Protein AF-A0A1C6JAM3-F1 (afdb_monomer_lite)

Secondary structure (DSSP, 8-state):
----EEEEEEEEEEEEETTEEEEEEEEEEEEEHHHHHHHHHHHH-HHHHHTT---

Organism: NCBI:txid905011

pLDDT: mean 87.24, std 12.78, range [51.22, 97.5]

Radius of gyration: 15.46 Å; chains: 1; bounding box: 34×25×41 Å

Foldseek 3Di:
DDFQWDWDFPDWDWDQDPNDTDTPDTDIDTHGPVVVVVVCCVPVNPCNVCVPDDD

Structure (mmCIF, N/CA/C/O backbone):
data_AF-A0A1C6JAM3-F1
#
_entry.id   AF-A0A1C6JAM3-F1
#
loop_
_atom_site.group_PDB
_atom_site.id
_atom_site.type_symbol
_atom_site.label_atom_id
_atom_site.label_alt_id
_atom_site.label_comp_id
_atom_site.label_asym_id
_atom_site.label_entity_id
_atom_site.label_seq_id
_atom_site.pdbx_PDB_ins_code
_atom_site.Cartn_x
_atom_site.Cartn_y
_atom_site.Cartn_z
_atom_site.occupancy
_atom_site.B_iso_or_equiv
_atom_site.auth_seq_id
_atom_site.a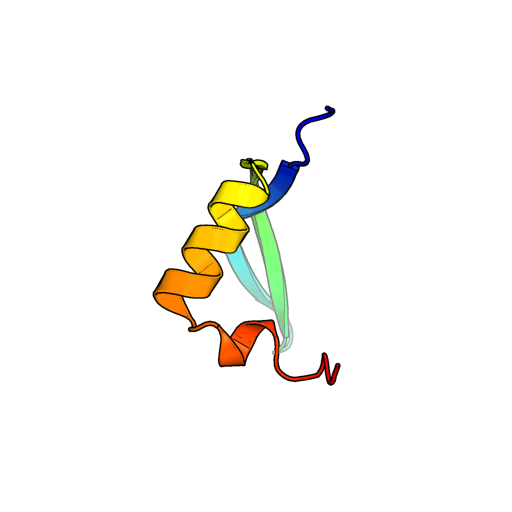uth_comp_id
_atom_site.auth_asym_id
_atom_site.auth_atom_id
_atom_site.pdbx_PDB_model_num
ATOM 1 N N . MET A 1 1 ? 14.628 12.029 -16.088 1.00 57.88 1 MET A N 1
ATOM 2 C CA . MET A 1 1 ? 13.308 11.367 -16.098 1.00 57.88 1 MET A CA 1
ATOM 3 C C . MET A 1 1 ? 12.794 11.497 -14.681 1.00 57.88 1 MET A C 1
ATOM 5 O O . MET A 1 1 ? 13.564 11.192 -13.783 1.00 57.88 1 MET A O 1
ATOM 9 N N . GLU A 1 2 ? 11.620 12.078 -14.468 1.00 72.38 2 GLU A N 1
ATOM 10 C CA . GLU A 1 2 ? 11.101 12.300 -13.113 1.00 72.38 2 GLU A CA 1
ATOM 11 C C . GLU A 1 2 ? 10.813 10.945 -12.450 1.00 72.38 2 GLU A C 1
ATOM 13 O O . GLU A 1 2 ? 10.179 10.078 -13.061 1.00 72.38 2 GLU A O 1
ATOM 18 N N . GLU A 1 3 ? 11.352 10.728 -11.252 1.00 79.19 3 GLU A N 1
ATOM 19 C CA . GLU A 1 3 ? 11.145 9.490 -10.505 1.00 79.19 3 GLU A CA 1
ATOM 20 C C . GLU A 1 3 ? 9.703 9.457 -9.997 1.00 79.19 3 GLU A C 1
ATOM 22 O O . GLU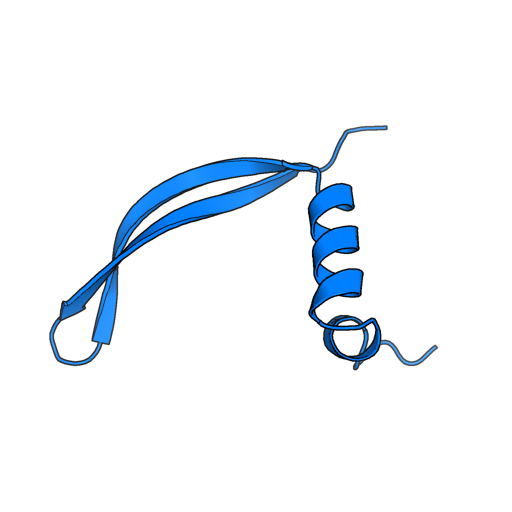 A 1 3 ? 9.286 10.293 -9.198 1.00 79.19 3 GLU A O 1
ATOM 27 N N . LYS A 1 4 ? 8.911 8.503 -10.496 1.00 92.00 4 LYS A N 1
ATOM 28 C CA . LYS A 1 4 ? 7.536 8.316 -10.031 1.00 92.00 4 LYS A CA 1
ATOM 29 C C . LYS A 1 4 ? 7.564 7.616 -8.681 1.00 92.00 4 LYS A C 1
ATOM 31 O O . LYS A 1 4 ? 8.137 6.534 -8.565 1.00 92.00 4 LYS A O 1
ATOM 36 N N . THR A 1 5 ? 6.890 8.192 -7.697 1.00 94.69 5 THR A N 1
ATOM 37 C CA . THR A 1 5 ? 6.688 7.584 -6.383 1.00 94.69 5 THR A CA 1
ATOM 38 C C . THR A 1 5 ? 5.219 7.229 -6.178 1.00 94.69 5 THR A C 1
ATOM 40 O O . THR A 1 5 ? 4.317 7.821 -6.778 1.00 94.69 5 THR A O 1
ATOM 43 N N . CYS A 1 6 ? 4.967 6.228 -5.341 1.00 91.94 6 CYS A N 1
ATOM 44 C CA . CYS A 1 6 ? 3.641 5.917 -4.834 1.00 91.94 6 CYS A CA 1
ATOM 45 C C . CYS A 1 6 ? 3.627 6.174 -3.332 1.00 91.94 6 CYS A C 1
ATOM 47 O O . CYS A 1 6 ? 4.447 5.625 -2.597 1.00 91.94 6 CYS A O 1
ATOM 49 N N . ARG A 1 7 ? 2.651 6.961 -2.884 1.00 94.31 7 ARG A N 1
ATOM 50 C CA . ARG A 1 7 ? 2.396 7.170 -1.465 1.00 94.31 7 ARG A CA 1
ATOM 51 C C . ARG A 1 7 ? 1.611 5.986 -0.919 1.00 94.31 7 ARG A C 1
ATOM 53 O O . ARG A 1 7 ? 0.436 5.828 -1.252 1.00 94.31 7 ARG A O 1
ATOM 60 N N . ILE A 1 8 ? 2.245 5.160 -0.096 1.00 92.00 8 ILE A N 1
ATOM 61 C CA . ILE A 1 8 ? 1.629 3.945 0.447 1.00 92.00 8 ILE A CA 1
ATOM 62 C C . ILE A 1 8 ? 1.649 3.945 1.978 1.00 92.00 8 ILE A C 1
ATOM 64 O O . ILE A 1 8 ? 2.608 4.439 2.573 1.00 92.00 8 ILE A O 1
ATOM 68 N N . PRO A 1 9 ? 0.605 3.419 2.643 1.00 94.00 9 PRO A N 1
ATOM 69 C CA . PRO A 1 9 ? 0.615 3.261 4.087 1.00 94.00 9 PRO A CA 1
ATOM 70 C C . PRO A 1 9 ? 1.511 2.073 4.471 1.00 94.00 9 PRO A C 1
ATOM 72 O O . PRO A 1 9 ? 1.186 0.928 4.163 1.00 94.00 9 PRO A O 1
ATOM 75 N N . VAL A 1 10 ? 2.629 2.334 5.149 1.00 94.12 10 VAL A N 1
ATOM 76 C CA . VAL A 1 10 ? 3.552 1.293 5.651 1.00 94.12 10 VAL A CA 1
ATOM 77 C C . VAL A 1 10 ? 3.086 0.703 6.982 1.00 94.12 10 VAL A C 1
ATOM 79 O O . VAL A 1 10 ? 3.419 -0.428 7.327 1.00 94.12 10 VAL A O 1
ATOM 82 N N . GLN A 1 11 ? 2.253 1.450 7.705 1.00 94.94 11 GLN A N 1
ATOM 83 C CA . GLN A 1 11 ? 1.549 0.995 8.893 1.00 94.94 11 GLN A CA 1
ATOM 84 C C . GLN A 1 11 ? 0.164 1.632 8.905 1.00 94.94 11 GLN A C 1
ATOM 86 O O . GLN A 1 11 ? 0.034 2.836 8.692 1.00 94.94 11 GLN A O 1
ATOM 91 N N . ALA A 1 12 ? -0.870 0.838 9.166 1.00 95.88 12 ALA A N 1
ATOM 92 C CA . ALA A 1 12 ? -2.242 1.313 9.252 1.00 95.88 12 ALA A CA 1
ATOM 93 C C . ALA A 1 12 ? -2.969 0.636 10.415 1.00 95.88 12 ALA A C 1
ATOM 95 O O . ALA A 1 12 ? -2.859 -0.574 10.609 1.00 95.88 12 ALA A O 1
ATOM 96 N N . THR A 1 13 ? -3.727 1.427 11.165 1.00 97.00 13 THR A N 1
ATOM 97 C CA . THR A 1 13 ? -4.635 0.968 12.211 1.00 97.00 13 THR A CA 1
ATOM 98 C C . THR A 1 13 ? -6.058 1.173 11.723 1.00 97.00 13 THR A C 1
ATOM 100 O O . THR A 1 13 ? -6.437 2.281 11.337 1.00 97.00 13 THR A O 1
ATOM 103 N N . TYR A 1 14 ? -6.844 0.102 11.777 1.00 96.88 14 TYR A N 1
ATOM 104 C CA . TYR A 1 14 ? -8.268 0.113 11.474 1.00 96.88 14 TYR A CA 1
ATOM 105 C C . TYR A 1 14 ? -9.062 -0.218 12.731 1.00 96.88 14 TYR A C 1
ATOM 107 O O . TYR A 1 14 ? -8.623 -1.019 13.557 1.00 96.88 14 TYR A O 1
ATOM 115 N N . GLU A 1 15 ? -10.241 0.373 12.844 1.00 97.38 15 GLU A N 1
ATOM 116 C CA . GLU A 1 15 ? -11.221 0.063 13.876 1.00 97.38 15 GLU A CA 1
ATOM 117 C C . GLU A 1 15 ? -12.519 -0.404 13.216 1.00 97.38 15 GLU A C 1
ATOM 119 O O . GLU A 1 15 ? -12.883 0.076 12.144 1.00 97.38 15 GLU A O 1
ATOM 124 N N . ILE A 1 16 ? -13.215 -1.356 13.839 1.00 97.44 16 ILE A N 1
ATOM 125 C CA . ILE A 1 16 ? -14.543 -1.764 13.383 1.00 97.44 16 ILE A CA 1
ATOM 126 C C . ILE A 1 16 ? -15.575 -0.856 14.052 1.00 97.44 16 ILE A C 1
ATOM 128 O O . ILE A 1 16 ? -15.819 -0.982 15.250 1.00 97.44 16 ILE A O 1
ATOM 132 N N . GLN A 1 17 ? -16.192 0.029 13.275 1.00 96.38 17 GLN A N 1
ATOM 133 C CA . GLN A 1 17 ? -17.270 0.913 13.714 1.00 96.38 17 GLN A CA 1
ATOM 134 C C . GLN A 1 17 ? -18.534 0.550 12.931 1.00 96.38 17 GLN A C 1
ATOM 136 O O . GLN A 1 17 ? -18.505 0.478 11.704 1.00 96.38 17 GLN A O 1
ATOM 141 N N . ASP A 1 18 ? -19.621 0.221 13.635 1.00 95.19 18 ASP A N 1
ATOM 142 C CA . ASP A 1 18 ? -20.895 -0.218 13.039 1.00 95.19 18 ASP A CA 1
ATOM 143 C C . ASP A 1 18 ? -20.752 -1.361 12.010 1.00 95.19 18 ASP A C 1
ATOM 145 O O . ASP A 1 18 ? -21.419 -1.409 10.976 1.00 95.19 18 ASP A O 1
ATOM 149 N N . GLY A 1 19 ? -19.843 -2.303 12.288 1.00 97.00 19 GLY A N 1
ATOM 150 C CA . GLY A 1 19 ? -19.563 -3.449 11.417 1.00 97.00 19 GLY A CA 1
ATOM 151 C C . GLY A 1 19 ? -18.717 -3.126 10.181 1.00 97.00 19 GLY A C 1
ATOM 152 O O . GLY A 1 19 ? -18.463 -4.022 9.377 1.00 97.00 19 GLY A O 1
ATOM 153 N N . GLN A 1 20 ? -18.250 -1.885 10.030 1.00 96.31 20 GLN A N 1
ATOM 154 C CA . GLN A 1 20 ? -17.383 -1.456 8.935 1.00 96.31 20 GLN A CA 1
ATOM 155 C C . GLN A 1 20 ? -15.965 -1.183 9.433 1.00 96.31 20 GLN A C 1
ATOM 157 O O . GLN A 1 20 ? -15.767 -0.605 10.498 1.00 96.31 20 GLN A O 1
ATOM 162 N N . ALA A 1 21 ? -14.963 -1.589 8.652 1.00 96.56 21 ALA A N 1
ATOM 163 C CA . ALA A 1 21 ? -13.573 -1.249 8.932 1.00 96.56 21 ALA A CA 1
ATOM 164 C C . ALA A 1 21 ? -13.294 0.205 8.528 1.00 96.56 21 ALA A C 1
ATOM 166 O O . ALA A 1 21 ? -13.329 0.546 7.346 1.00 96.56 21 ALA A O 1
ATOM 167 N N . VAL A 1 22 ? -12.986 1.046 9.510 1.00 96.50 22 VAL A N 1
ATOM 168 C CA . VAL A 1 22 ? -12.650 2.462 9.340 1.00 96.50 22 VAL A CA 1
ATOM 169 C C . VAL A 1 22 ? -11.159 2.649 9.609 1.00 96.50 22 VAL A C 1
ATOM 171 O O . VAL A 1 22 ? -10.644 2.194 10.629 1.00 96.50 22 VAL A O 1
ATOM 174 N N . LEU A 1 23 ? -10.443 3.306 8.693 1.00 95.44 23 LEU A N 1
ATOM 175 C CA . LEU A 1 23 ? -9.035 3.652 8.894 1.00 95.44 23 LEU A CA 1
ATOM 176 C C . LEU A 1 23 ? -8.931 4.788 9.919 1.00 95.44 23 LEU A C 1
ATOM 178 O O . LEU A 1 23 ? -9.384 5.897 9.647 1.00 95.44 23 LEU A O 1
ATOM 182 N N . VAL A 1 24 ? -8.302 4.531 11.067 1.00 96.69 24 VAL A N 1
ATOM 183 C CA . VAL A 1 24 ? -8.180 5.519 12.157 1.00 96.69 24 VAL A CA 1
ATOM 184 C C . VAL A 1 24 ? -6.796 6.161 12.233 1.00 96.69 24 VAL A C 1
ATOM 186 O O . VAL A 1 24 ? -6.655 7.280 12.717 1.00 96.69 24 VAL A O 1
ATOM 189 N N . SER A 1 25 ? -5.759 5.478 11.746 1.00 96.81 25 SER A N 1
ATOM 190 C CA . SER A 1 25 ? -4.401 6.020 11.677 1.00 96.81 25 SER A CA 1
ATOM 191 C C . SER A 1 25 ? -3.603 5.313 10.594 1.00 96.81 25 SER A C 1
ATOM 193 O O . SER A 1 25 ? -3.751 4.107 10.406 1.00 96.81 25 SER A O 1
ATOM 195 N N . ALA A 1 26 ? -2.740 6.043 9.893 1.0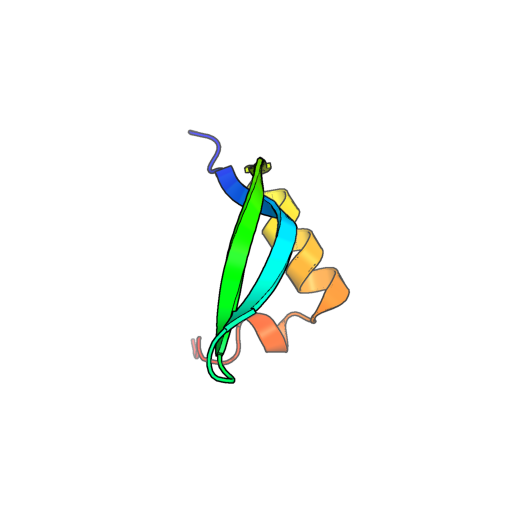0 96.44 26 ALA A N 1
ATOM 196 C CA . ALA A 1 26 ? -1.771 5.451 8.987 1.00 96.44 26 ALA A CA 1
ATOM 197 C C . ALA A 1 26 ? -0.495 6.289 8.901 1.00 96.44 26 ALA A C 1
ATOM 199 O O . ALA A 1 26 ? -0.540 7.520 8.878 1.00 96.44 26 ALA A O 1
ATOM 200 N N . GLN A 1 27 ? 0.637 5.599 8.817 1.00 97.50 27 GLN A N 1
ATOM 201 C CA . GLN A 1 27 ? 1.930 6.170 8.466 1.00 97.50 27 GLN A CA 1
ATOM 202 C C . GLN A 1 27 ? 2.180 5.901 6.990 1.00 97.50 27 GLN A C 1
ATOM 204 O O . GLN A 1 27 ? 2.098 4.756 6.549 1.00 97.50 27 GLN A O 1
ATOM 209 N N . TYR A 1 28 ? 2.449 6.964 6.238 1.00 95.38 28 TYR A N 1
ATOM 210 C CA . TYR A 1 28 ? 2.657 6.899 4.799 1.00 95.38 28 TYR A CA 1
ATOM 211 C C . TYR A 1 28 ? 4.106 7.182 4.457 1.00 95.38 28 TYR A C 1
ATOM 213 O O . TYR A 1 28 ? 4.705 8.092 5.028 1.00 95.38 28 TYR A O 1
ATOM 221 N N . GLU A 1 29 ? 4.602 6.468 3.458 1.00 96.06 29 GLU A N 1
ATOM 222 C CA . GLU A 1 29 ? 5.891 6.736 2.837 1.00 96.06 29 GLU A CA 1
ATOM 223 C C . GLU A 1 29 ? 5.728 6.864 1.325 1.00 96.06 29 GLU A C 1
ATOM 225 O O . GLU A 1 29 ? 4.851 6.239 0.719 1.00 96.06 29 GLU A O 1
ATOM 230 N N . ASP A 1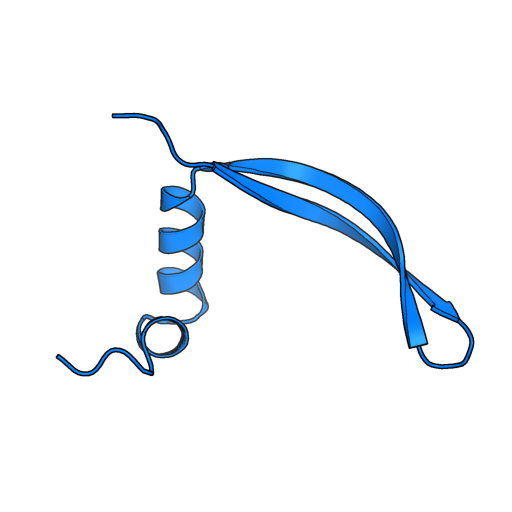 30 ? 6.580 7.691 0.727 1.00 95.62 30 ASP A N 1
ATOM 231 C CA . ASP A 1 30 ? 6.707 7.808 -0.718 1.00 95.62 30 ASP A CA 1
ATOM 232 C C . ASP A 1 30 ? 7.771 6.819 -1.187 1.00 95.62 30 ASP A C 1
ATOM 234 O O . ASP A 1 30 ? 8.961 6.985 -0.922 1.00 95.62 30 ASP A O 1
ATOM 238 N N . ILE A 1 31 ? 7.333 5.770 -1.877 1.00 93.19 31 ILE A N 1
ATOM 239 C CA . ILE A 1 31 ? 8.213 4.691 -2.330 1.00 93.19 31 ILE A CA 1
ATOM 240 C C . ILE A 1 31 ? 8.352 4.757 -3.852 1.00 93.19 31 ILE A C 1
ATOM 242 O O . ILE A 1 31 ? 7.348 4.980 -4.537 1.00 93.19 31 ILE A O 1
ATOM 246 N N . PRO A 1 32 ? 9.554 4.540 -4.417 1.00 94.50 32 PRO A N 1
ATOM 247 C CA . PRO A 1 32 ? 9.736 4.452 -5.860 1.00 94.50 32 PRO A CA 1
ATOM 248 C C . PRO A 1 32 ? 8.785 3.435 -6.505 1.00 94.50 32 PRO A C 1
ATOM 250 O O . PRO A 1 32 ? 8.663 2.286 -6.069 1.00 94.50 32 PRO A O 1
ATOM 253 N N . ALA A 1 33 ? 8.091 3.862 -7.559 1.00 91.69 33 ALA A N 1
ATOM 254 C CA . ALA A 1 33 ? 7.074 3.050 -8.219 1.00 91.69 33 ALA A CA 1
ATOM 255 C C . ALA A 1 33 ? 7.663 1.789 -8.877 1.00 91.69 33 ALA A C 1
ATOM 257 O O . ALA A 1 33 ? 6.987 0.765 -8.977 1.00 91.69 33 ALA A O 1
ATOM 258 N N . ASP A 1 34 ? 8.925 1.837 -9.308 1.00 91.69 34 ASP A N 1
ATOM 259 C CA . ASP A 1 34 ? 9.630 0.693 -9.888 1.00 91.69 34 ASP A CA 1
ATOM 260 C C . ASP A 1 34 ? 9.901 -0.403 -8.848 1.00 91.69 34 ASP A C 1
ATOM 262 O O . ASP A 1 34 ? 9.739 -1.588 -9.149 1.00 91.69 34 ASP A O 1
ATOM 266 N N . LEU A 1 35 ? 10.243 -0.019 -7.614 1.00 92.44 35 LEU A N 1
ATOM 267 C CA . LEU A 1 35 ? 10.435 -0.948 -6.504 1.00 92.44 35 LEU A CA 1
ATOM 268 C C . LEU A 1 35 ? 9.131 -1.679 -6.173 1.00 92.44 35 LEU A C 1
ATOM 270 O O . LEU A 1 35 ? 9.127 -2.903 -6.034 1.00 92.44 35 LEU A O 1
ATOM 274 N N . ILE A 1 36 ? 8.015 -0.946 -6.119 1.00 89.50 36 ILE A N 1
ATOM 275 C CA . ILE A 1 36 ? 6.687 -1.532 -5.897 1.00 89.50 36 ILE A CA 1
ATOM 276 C C . ILE A 1 36 ? 6.327 -2.489 -7.033 1.00 89.50 36 ILE A C 1
ATOM 278 O O . ILE A 1 36 ? 5.899 -3.612 -6.773 1.00 89.50 36 ILE A O 1
ATOM 282 N N . ALA A 1 37 ? 6.527 -2.086 -8.290 1.00 88.19 37 ALA A N 1
ATOM 283 C CA . ALA A 1 37 ? 6.223 -2.933 -9.439 1.00 88.19 37 ALA A CA 1
ATOM 284 C C . ALA A 1 37 ? 7.012 -4.253 -9.405 1.00 88.19 37 ALA A C 1
ATOM 286 O O . ALA A 1 37 ? 6.433 -5.318 -9.629 1.00 88.19 37 ALA A O 1
ATOM 287 N N . ARG A 1 38 ? 8.310 -4.205 -9.069 1.00 90.75 38 ARG A N 1
ATOM 288 C CA . ARG A 1 38 ? 9.140 -5.410 -8.893 1.00 90.75 38 ARG A CA 1
ATOM 289 C C . ARG A 1 38 ? 8.607 -6.296 -7.774 1.00 90.75 38 ARG A C 1
ATOM 291 O O . ARG A 1 38 ? 8.378 -7.479 -8.009 1.00 90.75 38 ARG A O 1
ATOM 298 N N . PHE A 1 39 ? 8.335 -5.720 -6.603 1.00 89.81 39 PHE A N 1
ATOM 299 C CA . PHE A 1 39 ? 7.789 -6.460 -5.465 1.00 89.81 39 PHE A CA 1
ATOM 300 C C . PHE A 1 39 ? 6.467 -7.161 -5.812 1.00 89.81 39 PHE A C 1
ATOM 302 O O . PHE A 1 39 ? 6.292 -8.341 -5.513 1.00 89.81 39 PHE A O 1
ATOM 309 N N . LEU A 1 40 ? 5.550 -6.461 -6.487 1.00 88.12 40 LEU A N 1
ATOM 310 C CA . LEU A 1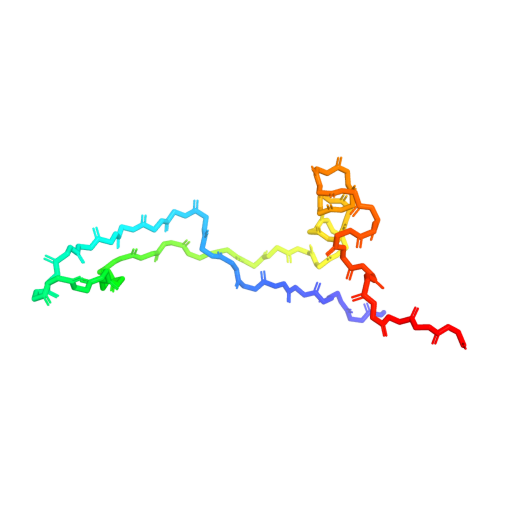 40 ? 4.263 -7.014 -6.907 1.00 88.12 40 LEU A CA 1
ATOM 311 C C . LEU A 1 40 ? 4.428 -8.170 -7.900 1.00 88.12 40 LEU A C 1
ATOM 313 O O . LEU A 1 40 ? 3.780 -9.201 -7.747 1.00 88.12 40 LEU A O 1
ATOM 317 N N . ILE A 1 41 ? 5.320 -8.042 -8.885 1.00 89.06 41 ILE A N 1
ATOM 318 C CA . ILE A 1 41 ? 5.605 -9.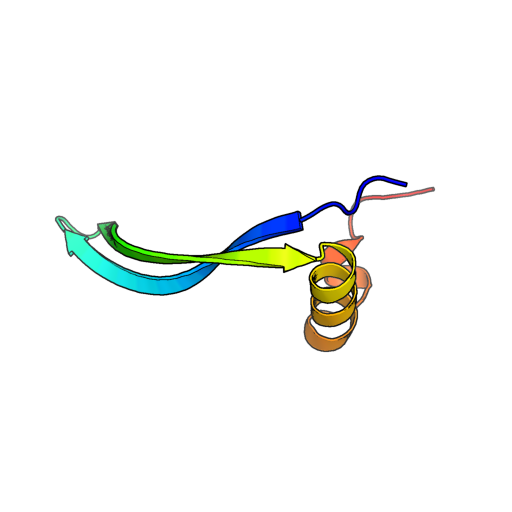127 -9.837 1.00 89.06 41 ILE A CA 1
ATOM 319 C C . ILE A 1 41 ? 6.205 -10.339 -9.115 1.00 89.06 41 ILE A C 1
ATOM 321 O O . ILE A 1 41 ? 5.782 -11.466 -9.368 1.00 89.06 41 ILE A O 1
ATOM 325 N N . GLU A 1 42 ? 7.160 -10.122 -8.208 1.00 91.25 42 GLU A N 1
ATOM 326 C CA . GLU A 1 42 ? 7.834 -11.191 -7.463 1.00 91.25 42 GLU A CA 1
ATOM 327 C C . GLU A 1 42 ? 6.899 -11.932 -6.500 1.00 91.25 42 GLU A C 1
ATOM 329 O O . GLU A 1 42 ? 7.013 -13.148 -6.348 1.00 91.25 42 GLU A O 1
ATOM 334 N N . LYS A 1 43 ? 5.990 -11.218 -5.823 1.00 90.69 43 LYS A N 1
ATOM 335 C CA . LYS A 1 43 ? 5.130 -11.795 -4.776 1.00 90.69 43 LYS A CA 1
ATOM 336 C C . LYS A 1 43 ? 3.770 -12.257 -5.273 1.00 90.69 43 LYS A C 1
ATOM 338 O O . LYS A 1 43 ? 3.260 -13.254 -4.769 1.00 90.69 43 LYS A O 1
ATOM 343 N N . CYS A 1 44 ? 3.177 -11.547 -6.225 1.00 86.69 44 CYS A N 1
ATOM 344 C CA . CYS A 1 44 ? 1.833 -11.836 -6.726 1.00 86.69 44 CYS A CA 1
ATOM 345 C C . CYS A 1 44 ? 1.856 -12.552 -8.084 1.00 86.69 44 CYS A C 1
ATOM 347 O O . CYS A 1 44 ? 0.841 -13.107 -8.499 1.00 86.69 44 CYS A O 1
ATOM 349 N N . GLY A 1 45 ? 3.008 -12.576 -8.759 1.00 84.56 45 GLY A N 1
ATOM 350 C CA . GLY A 1 45 ? 3.149 -13.101 -10.111 1.00 84.56 45 GLY A CA 1
ATOM 351 C C . GLY A 1 45 ? 2.695 -12.096 -11.171 1.00 84.56 45 GLY A C 1
ATOM 352 O O . GLY A 1 45 ? 1.807 -11.271 -10.952 1.00 84.56 45 GLY A O 1
ATOM 353 N N . ARG A 1 46 ? 3.299 -12.185 -12.363 1.00 79.25 46 ARG A N 1
ATOM 354 C CA . ARG A 1 46 ? 2.977 -11.326 -13.516 1.00 79.25 46 ARG A CA 1
ATOM 355 C C . ARG A 1 46 ? 1.478 -11.355 -13.839 1.00 79.25 46 ARG A C 1
ATOM 357 O O . ARG A 1 46 ? 0.862 -10.313 -14.046 1.00 79.25 46 ARG A O 1
ATOM 364 N N . ASP A 1 47 ? 0.876 -12.536 -13.815 1.00 76.19 47 ASP A N 1
ATOM 365 C CA . ASP A 1 47 ? -0.509 -12.725 -14.249 1.00 76.19 47 ASP A CA 1
ATOM 366 C C . ASP A 1 47 ? -1.531 -12.074 -13.313 1.00 76.19 47 ASP A C 1
ATOM 368 O O . ASP A 1 47 ? -2.603 -11.689 -13.768 1.00 76.19 47 ASP A O 1
ATOM 372 N N . ALA A 1 48 ? -1.213 -11.905 -12.025 1.00 68.25 48 ALA A N 1
ATOM 373 C CA . ALA A 1 48 ? -2.091 -11.208 -11.084 1.00 68.25 48 ALA A CA 1
ATOM 374 C C . ALA A 1 48 ? -2.124 -9.690 -11.322 1.00 68.25 48 ALA A C 1
ATOM 376 O O . ALA A 1 48 ? -3.102 -9.038 -10.968 1.00 68.25 48 ALA A O 1
ATOM 377 N N . ILE A 1 49 ? -1.070 -9.137 -11.930 1.00 72.56 49 ILE A N 1
ATOM 378 C CA . ILE A 1 49 ? -0.912 -7.698 -12.174 1.00 72.56 49 ILE A CA 1
ATOM 379 C C . ILE A 1 49 ? -1.362 -7.310 -13.586 1.00 72.56 49 ILE A C 1
ATOM 381 O O . ILE A 1 49 ? -1.919 -6.233 -13.777 1.00 72.56 49 ILE A O 1
ATOM 385 N N . PHE A 1 50 ? -1.154 -8.184 -14.576 1.00 77.62 50 PHE A N 1
ATOM 386 C CA . PHE A 1 50 ? -1.413 -7.875 -15.988 1.00 77.62 50 PHE A CA 1
ATOM 387 C C . PHE A 1 50 ? -2.634 -8.592 -16.593 1.00 77.62 50 PHE A C 1
ATOM 389 O O . PHE A 1 50 ? -2.893 -8.426 -17.786 1.00 77.62 50 PHE A O 1
ATOM 396 N N . LYS A 1 51 ? -3.417 -9.360 -15.815 1.00 62.41 51 LYS A N 1
ATOM 397 C CA . LYS A 1 51 ? -4.674 -9.968 -16.298 1.00 62.41 51 LYS A CA 1
ATOM 398 C C . LYS A 1 51 ? -5.675 -8.880 -16.705 1.00 62.41 51 LYS A C 1
ATOM 400 O O . LYS A 1 51 ? -6.373 -8.318 -15.870 1.00 62.41 51 LYS A O 1
ATOM 405 N N . GLY A 1 52 ? -5.739 -8.597 -18.003 1.00 57.97 52 GLY A N 1
ATOM 406 C CA . GLY A 1 52 ? -6.628 -7.592 -18.591 1.00 57.97 52 GLY A CA 1
ATOM 407 C C . GLY A 1 52 ? -5.980 -6.777 -19.709 1.00 57.97 52 GLY A C 1
ATOM 408 O O . GLY A 1 52 ? -6.698 -6.202 -20.520 1.00 57.97 52 GLY A O 1
ATOM 409 N N . VAL A 1 53 ? -4.648 -6.776 -19.808 1.00 57.47 53 VAL A N 1
ATOM 410 C CA . VAL A 1 53 ? -3.939 -6.225 -20.968 1.00 57.47 53 VAL A CA 1
ATOM 411 C C . VAL A 1 53 ? -3.798 -7.358 -21.983 1.00 57.47 53 VAL A C 1
ATOM 413 O O . VAL A 1 53 ? -2.879 -8.165 -21.899 1.00 57.47 53 VAL A O 1
ATOM 416 N N . SER A 1 54 ? -4.788 -7.495 -22.864 1.00 51.22 54 SER A N 1
ATOM 417 C CA . SER A 1 54 ? -4.612 -8.276 -24.096 1.00 51.22 54 SER A CA 1
ATOM 418 C C . SER A 1 54 ? -3.882 -7.371 -25.089 1.00 51.22 54 SER A C 1
ATOM 420 O O . SER A 1 54 ? -4.285 -6.213 -25.213 1.00 51.22 54 SER A O 1
ATOM 422 N N . ASP A 1 55 ? -2.801 -7.870 -25.698 1.00 53.12 55 ASP A N 1
ATOM 423 C CA . ASP A 1 55 ? -2.085 -7.192 -26.794 1.00 53.12 55 ASP A CA 1
ATOM 424 C C . ASP A 1 55 ? -3.025 -6.815 -27.954 1.00 53.12 55 ASP A C 1
ATOM 426 O O . ASP A 1 55 ? -3.963 -7.601 -28.242 1.00 53.12 55 ASP A O 1
#

Sequence (55 aa):
MEEKTCRIPVQATYEIQDGQAVLVSAQYEDIPADLIARFLIEKCGRDAIFKGVSD